Protein AF-A0A2D5E6E4-F1 (afdb_monomer)

Secondary structure (DSSP, 8-state):
-------------------------EEEEEETTTTEEEEES-EE-SSSEEEE-TTT--EEEETT-EEEEE-HHHHHHHHT-

Mean predicted aligned error: 12.07 Å

Structure (mmCIF, N/CA/C/O backbone):
data_AF-A0A2D5E6E4-F1
#
_entry.id   AF-A0A2D5E6E4-F1
#
loop_
_atom_site.group_PDB
_atom_site.id
_atom_site.type_symbol
_atom_site.label_atom_id
_atom_site.label_alt_id
_atom_site.label_comp_id
_atom_site.label_asym_id
_atom_site.label_entity_id
_atom_site.label_seq_id
_atom_site.pdbx_PDB_ins_code
_atom_site.Cartn_x
_atom_site.Cartn_y
_atom_site.Cartn_z
_atom_site.occupancy
_atom_site.B_iso_or_equiv
_atom_site.auth_seq_id
_atom_site.auth_comp_id
_atom_site.auth_asym_id
_atom_site.auth_atom_id
_atom_site.pdbx_PDB_model_num
ATOM 1 N N . MET A 1 1 ? 47.563 -15.778 -55.332 1.00 42.88 1 MET A N 1
ATOM 2 C CA . MET A 1 1 ? 47.469 -15.402 -53.907 1.00 42.88 1 MET A CA 1
ATOM 3 C C . MET A 1 1 ? 45.999 -15.140 -53.619 1.00 42.88 1 MET A C 1
ATOM 5 O O . MET A 1 1 ? 45.477 -14.121 -54.040 1.00 42.88 1 MET A O 1
ATOM 9 N N . SER A 1 2 ? 45.300 -16.134 -53.071 1.00 46.44 2 SER A N 1
ATOM 10 C CA . SER A 1 2 ? 43.885 -16.038 -52.696 1.00 46.44 2 SER A CA 1
ATOM 11 C C . SER A 1 2 ? 43.792 -16.226 -51.191 1.00 46.44 2 SER A C 1
ATOM 13 O O . SER A 1 2 ? 44.349 -17.197 -50.696 1.00 46.44 2 SER A O 1
ATOM 15 N N . LEU A 1 3 ? 43.131 -15.290 -50.514 1.00 46.47 3 LEU A N 1
ATOM 16 C CA . LEU A 1 3 ? 42.369 -15.417 -49.264 1.00 46.47 3 LEU A CA 1
ATOM 17 C C . LEU A 1 3 ? 41.629 -14.060 -49.151 1.00 46.47 3 LEU A C 1
ATOM 19 O O . LEU A 1 3 ? 42.271 -13.028 -49.005 1.00 46.47 3 LEU A O 1
ATOM 23 N N . ASN A 1 4 ? 40.360 -13.937 -49.560 1.00 51.78 4 ASN A N 1
ATOM 24 C CA . ASN A 1 4 ? 39.145 -14.166 -48.759 1.00 51.78 4 ASN A CA 1
ATOM 25 C C . ASN A 1 4 ? 39.219 -13.536 -47.351 1.00 51.78 4 ASN A C 1
ATOM 27 O O . ASN A 1 4 ? 40.183 -13.777 -46.645 1.00 51.78 4 ASN A O 1
ATOM 31 N N . ARG A 1 5 ? 38.231 -12.831 -46.791 1.00 54.81 5 ARG A N 1
ATOM 32 C CA . ARG A 1 5 ? 36.839 -12.478 -47.122 1.00 54.81 5 ARG A CA 1
ATOM 33 C C . ARG A 1 5 ? 36.367 -11.556 -45.973 1.00 54.81 5 ARG A C 1
ATOM 35 O O . ARG A 1 5 ? 36.964 -11.556 -44.901 1.00 54.81 5 ARG A O 1
ATOM 42 N N . THR A 1 6 ? 35.249 -10.862 -46.189 1.00 45.66 6 THR A N 1
ATOM 43 C CA . THR A 1 6 ? 34.373 -10.248 -45.165 1.00 45.66 6 THR A CA 1
ATOM 44 C C . THR A 1 6 ? 34.915 -9.045 -44.386 1.00 45.66 6 THR A C 1
ATOM 46 O O . THR A 1 6 ? 35.406 -9.153 -43.267 1.00 45.66 6 THR A O 1
ATOM 49 N N . GLY A 1 7 ? 34.704 -7.861 -44.973 1.00 44.66 7 GLY A N 1
ATOM 50 C CA . GLY A 1 7 ? 34.706 -6.586 -44.265 1.00 44.66 7 GLY A CA 1
ATOM 51 C C . GLY A 1 7 ? 33.614 -6.548 -43.194 1.00 44.66 7 GLY A C 1
ATOM 52 O O . GLY A 1 7 ? 32.426 -6.570 -43.503 1.00 44.66 7 GLY A O 1
ATOM 53 N N . LEU A 1 8 ? 34.084 -6.563 -41.949 1.00 55.06 8 LEU A N 1
ATOM 54 C CA . LEU A 1 8 ? 33.557 -5.920 -40.748 1.00 55.06 8 LEU A CA 1
ATOM 55 C C . LEU A 1 8 ? 32.033 -5.687 -40.709 1.00 55.06 8 LEU A C 1
ATOM 57 O O . LEU A 1 8 ? 31.488 -4.719 -41.235 1.00 55.06 8 LEU A O 1
ATOM 61 N N . LEU A 1 9 ? 31.372 -6.622 -40.031 1.00 45.94 9 LEU A N 1
ATOM 62 C CA . LEU A 1 9 ? 29.957 -6.645 -39.695 1.00 45.94 9 LEU A CA 1
ATOM 63 C C . LEU A 1 9 ? 29.471 -5.317 -39.089 1.00 45.94 9 LEU A C 1
ATOM 65 O O . LEU A 1 9 ? 30.057 -4.774 -38.159 1.00 45.94 9 LEU A O 1
ATOM 69 N N . ARG A 1 10 ? 28.346 -4.858 -39.642 1.00 50.84 10 ARG A N 1
ATOM 70 C CA . ARG A 1 10 ? 27.459 -3.769 -39.213 1.00 50.84 10 ARG A CA 1
ATOM 71 C C . ARG A 1 10 ? 27.359 -3.641 -37.686 1.00 50.84 10 ARG A C 1
ATOM 73 O O . ARG A 1 10 ? 26.661 -4.421 -37.042 1.00 50.84 10 ARG A O 1
ATOM 80 N N . THR A 1 11 ? 27.982 -2.611 -37.124 1.00 51.09 11 THR A N 1
ATOM 81 C CA . THR A 1 11 ? 27.823 -2.230 -35.717 1.00 51.09 11 THR A CA 1
ATOM 82 C C . THR A 1 11 ? 26.456 -1.568 -35.519 1.00 51.09 11 THR A C 1
ATOM 84 O O . THR A 1 11 ? 26.321 -0.350 -35.606 1.00 51.09 11 THR A O 1
ATOM 87 N N . ILE A 1 12 ? 25.407 -2.361 -35.289 1.00 60.47 12 ILE A N 1
ATOM 88 C CA . ILE A 1 12 ? 24.141 -1.848 -34.751 1.00 60.47 12 ILE A CA 1
ATOM 89 C C . ILE A 1 12 ? 24.370 -1.649 -33.251 1.00 60.47 12 ILE A C 1
ATOM 91 O O . ILE A 1 12 ? 24.230 -2.577 -32.459 1.00 60.47 12 ILE A O 1
ATOM 95 N N . ALA A 1 13 ? 24.794 -0.445 -32.868 1.00 56.06 13 ALA A N 1
ATOM 9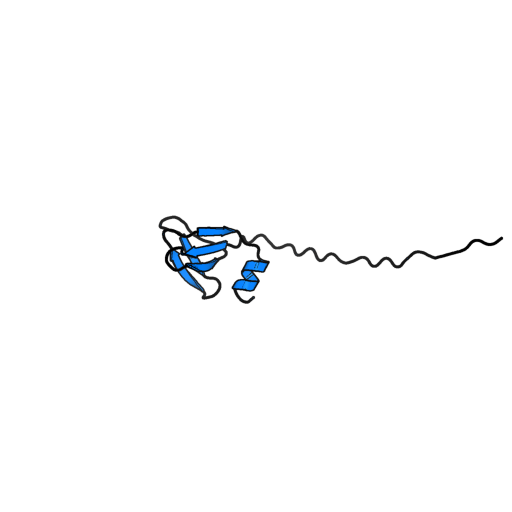6 C CA . ALA A 1 13 ? 24.812 -0.033 -31.473 1.00 56.06 13 ALA A CA 1
ATOM 97 C C . ALA A 1 13 ? 23.356 0.153 -31.021 1.00 56.06 13 ALA A C 1
ATOM 99 O O . ALA A 1 13 ? 22.709 1.150 -31.338 1.00 56.06 13 ALA A O 1
ATOM 100 N N . ILE A 1 14 ? 22.821 -0.862 -30.343 1.00 61.47 14 ILE A N 1
ATOM 101 C CA . ILE A 1 14 ? 21.516 -0.823 -29.687 1.00 61.47 14 ILE A CA 1
ATOM 102 C C . ILE A 1 14 ? 21.593 0.266 -28.615 1.00 61.47 14 ILE A C 1
ATOM 104 O O . ILE A 1 14 ? 22.310 0.125 -27.626 1.00 61.47 14 ILE A O 1
ATOM 108 N N . ALA A 1 15 ? 20.878 1.369 -28.837 1.00 54.75 15 ALA A N 1
ATOM 109 C CA . ALA A 1 15 ? 20.673 2.409 -27.844 1.00 54.75 15 ALA A CA 1
ATOM 110 C C . ALA A 1 15 ? 19.856 1.817 -26.689 1.00 54.75 15 ALA A C 1
ATOM 112 O O . ALA A 1 15 ? 18.630 1.739 -26.743 1.00 54.75 15 ALA A O 1
ATOM 113 N N . SER A 1 16 ? 20.547 1.351 -25.652 1.00 56.59 16 SER A N 1
ATOM 114 C CA . SER A 1 16 ? 19.947 0.988 -24.376 1.00 56.59 16 SER A CA 1
ATOM 115 C C . SER A 1 16 ? 19.416 2.261 -23.725 1.00 56.59 16 SER A C 1
ATOM 117 O O . SER A 1 16 ? 20.154 3.003 -23.075 1.00 56.59 16 SER A O 1
ATOM 119 N N . LEU A 1 17 ? 18.134 2.533 -23.964 1.00 57.34 17 LEU A N 1
ATOM 120 C CA . LEU A 1 17 ? 17.358 3.568 -23.299 1.00 57.34 17 LEU A CA 1
ATOM 121 C C . LEU A 1 17 ? 17.259 3.195 -21.814 1.00 57.34 17 LEU A C 1
ATOM 123 O O . LEU A 1 17 ? 16.355 2.478 -21.392 1.00 57.34 17 LEU A O 1
ATOM 127 N N . ALA A 1 18 ? 18.246 3.626 -21.031 1.00 54.12 18 ALA A N 1
ATOM 128 C CA . ALA A 1 18 ? 18.223 3.519 -19.584 1.00 54.12 18 ALA A CA 1
ATOM 129 C C . ALA A 1 18 ? 17.120 4.448 -19.063 1.00 54.12 18 ALA A C 1
ATOM 131 O O . ALA A 1 18 ? 17.318 5.651 -18.897 1.00 54.12 18 ALA A O 1
ATOM 132 N N . PHE A 1 19 ? 15.928 3.887 -18.865 1.00 58.69 19 PHE A N 1
ATOM 133 C CA . PHE A 1 19 ? 14.834 4.550 -18.174 1.00 58.69 19 PHE A CA 1
ATOM 134 C C . PHE A 1 19 ? 15.247 4.665 -16.704 1.00 58.69 19 PHE A C 1
ATOM 136 O O . PHE A 1 19 ? 15.115 3.721 -15.928 1.00 58.69 19 PHE A O 1
ATOM 143 N N . VAL A 1 20 ? 15.829 5.804 -16.331 1.00 50.78 20 VAL A N 1
ATOM 144 C CA . VAL A 1 20 ? 16.067 6.145 -14.929 1.00 50.78 20 VAL A CA 1
ATOM 145 C C . VAL A 1 20 ? 14.696 6.408 -14.317 1.00 50.78 20 VAL A C 1
ATOM 147 O O . VAL A 1 20 ? 14.186 7.525 -14.357 1.00 50.78 20 VAL A O 1
ATOM 150 N N . ALA A 1 21 ? 14.060 5.354 -13.808 1.00 56.88 21 ALA A N 1
ATOM 151 C CA . ALA A 1 21 ? 12.925 5.493 -12.916 1.00 56.88 21 ALA A CA 1
ATOM 152 C C . ALA A 1 21 ? 13.456 6.152 -11.638 1.00 56.88 21 ALA A C 1
ATOM 154 O O . ALA A 1 21 ? 14.099 5.513 -10.807 1.00 56.88 21 ALA A O 1
ATOM 155 N N . THR A 1 22 ? 13.259 7.462 -11.519 1.00 53.16 22 THR A N 1
ATOM 156 C CA . THR A 1 22 ? 13.410 8.182 -10.256 1.00 53.16 22 THR A CA 1
ATOM 157 C C . THR A 1 22 ? 12.530 7.474 -9.231 1.00 53.16 22 THR A C 1
ATOM 159 O O . THR A 1 22 ? 11.315 7.434 -9.410 1.00 53.16 22 THR A O 1
ATOM 162 N N . GLY A 1 23 ? 13.161 6.843 -8.238 1.00 57.31 23 GLY A N 1
ATOM 163 C CA . GLY A 1 23 ? 12.543 5.873 -7.337 1.00 57.31 23 GLY A CA 1
ATOM 164 C C . GLY A 1 23 ? 11.294 6.404 -6.643 1.00 57.31 23 GLY A C 1
ATOM 165 O O . GLY A 1 23 ? 11.383 7.087 -5.628 1.00 57.31 23 GLY A O 1
ATOM 166 N N . CYS A 1 24 ? 10.136 6.067 -7.196 1.00 70.50 24 CYS A N 1
ATOM 167 C CA . CYS A 1 24 ? 8.900 5.981 -6.441 1.00 70.50 24 CYS A CA 1
ATOM 168 C C . CYS A 1 24 ? 8.747 4.506 -6.084 1.00 70.50 24 CYS A C 1
ATOM 170 O O . CYS A 1 24 ? 8.758 3.651 -6.970 1.00 70.50 24 CYS A O 1
ATOM 172 N N . SER A 1 25 ? 8.705 4.209 -4.788 1.00 85.50 25 SER A N 1
ATOM 173 C CA . SER A 1 25 ? 8.294 2.889 -4.328 1.00 85.50 25 SER A CA 1
ATOM 174 C C . SER A 1 25 ? 6.795 2.756 -4.562 1.00 85.50 25 SER A C 1
ATOM 176 O O . SER A 1 25 ? 6.040 3.697 -4.312 1.00 85.50 25 SER A O 1
ATOM 178 N N . TYR A 1 26 ? 6.381 1.604 -5.070 1.00 92.00 26 TYR A N 1
ATOM 179 C CA . TYR A 1 26 ? 4.984 1.292 -5.318 1.00 92.00 26 TYR A CA 1
ATOM 180 C C . TYR A 1 26 ? 4.571 0.169 -4.385 1.00 92.00 26 TYR A C 1
ATOM 182 O O . TYR A 1 26 ? 5.309 -0.797 -4.199 1.00 92.00 26 TYR A O 1
ATOM 190 N N . TYR A 1 27 ? 3.379 0.291 -3.824 1.00 93.94 27 TYR A N 1
ATOM 191 C CA . TYR A 1 27 ? 2.861 -0.619 -2.822 1.00 93.94 27 TYR A CA 1
ATOM 192 C C . TYR A 1 27 ? 1.515 -1.157 -3.267 1.00 93.94 27 TYR A C 1
ATOM 194 O O . TYR A 1 27 ? 0.637 -0.407 -3.708 1.00 93.94 27 TYR A O 1
ATOM 202 N N . LYS A 1 28 ? 1.345 -2.460 -3.102 1.00 95.12 28 LYS A N 1
ATOM 203 C CA . LYS A 1 28 ? 0.055 -3.126 -3.117 1.00 95.12 28 LYS A CA 1
ATOM 204 C C . LYS A 1 28 ? -0.372 -3.349 -1.674 1.00 95.12 28 LYS A C 1
ATOM 206 O O . LYS A 1 28 ? 0.367 -3.930 -0.886 1.00 95.12 28 LYS A O 1
ATOM 211 N N . ILE A 1 29 ? -1.564 -2.885 -1.336 1.00 95.19 29 ILE A N 1
ATOM 212 C CA . ILE A 1 29 ? -2.153 -3.038 -0.010 1.00 95.19 29 ILE A CA 1
ATOM 213 C C . ILE A 1 29 ? -3.376 -3.930 -0.149 1.00 95.19 29 ILE A C 1
ATOM 215 O O . ILE A 1 29 ? -4.301 -3.595 -0.883 1.00 95.19 29 ILE A O 1
ATOM 219 N N . THR A 1 30 ? -3.383 -5.063 0.538 1.00 96.31 30 THR A N 1
ATOM 220 C CA . THR A 1 30 ? -4.492 -6.020 0.513 1.00 96.31 30 THR A CA 1
ATOM 221 C C . THR A 1 30 ? -5.256 -5.944 1.827 1.00 96.31 30 THR A C 1
ATOM 223 O O . THR A 1 30 ? -4.658 -5.995 2.901 1.00 96.31 30 THR A O 1
ATOM 226 N N . ASP A 1 31 ? -6.578 -5.796 1.751 1.00 94.94 31 ASP A N 1
ATOM 227 C CA . ASP A 1 31 ? -7.470 -5.957 2.898 1.00 94.94 31 ASP A CA 1
ATOM 228 C C . ASP A 1 31 ? -7.846 -7.439 3.043 1.00 94.94 31 ASP A C 1
ATOM 230 O O . ASP A 1 31 ? -8.687 -7.913 2.274 1.00 94.94 31 ASP A O 1
ATOM 234 N N . PRO A 1 32 ? -7.304 -8.177 4.027 1.00 93.81 32 PRO A N 1
ATOM 235 C CA . PRO A 1 32 ? -7.633 -9.591 4.219 1.00 93.81 32 PRO A CA 1
ATOM 236 C C . PRO A 1 32 ? -9.089 -9.810 4.658 1.00 93.81 32 PRO A C 1
ATOM 238 O O . PRO A 1 32 ? -9.579 -10.934 4.643 1.00 93.81 32 PRO A O 1
ATOM 241 N N . THR A 1 33 ? -9.804 -8.754 5.060 1.00 92.81 33 THR A N 1
ATOM 242 C CA . THR A 1 33 ? -11.226 -8.833 5.430 1.00 92.81 33 THR A CA 1
ATOM 243 C C . THR A 1 33 ? -12.129 -8.899 4.202 1.00 92.81 33 THR A C 1
ATOM 245 O O . THR A 1 33 ? -13.223 -9.459 4.266 1.00 92.81 33 THR A O 1
ATOM 248 N N . THR A 1 34 ? -11.709 -8.278 3.096 1.00 92.50 34 THR A N 1
ATOM 249 C CA . THR A 1 34 ? -12.516 -8.154 1.873 1.00 92.50 34 THR A CA 1
ATOM 250 C C . THR A 1 34 ? -11.854 -8.749 0.632 1.00 92.50 34 THR A C 1
ATOM 252 O O . THR A 1 34 ? -12.460 -8.701 -0.440 1.00 92.50 34 THR A O 1
ATOM 255 N N . ASP A 1 35 ? -10.633 -9.277 0.762 1.00 92.06 35 ASP A N 1
ATOM 256 C CA . ASP A 1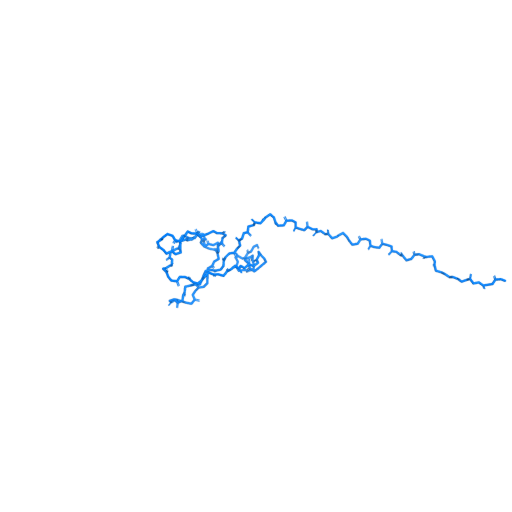 35 ? -9.763 -9.751 -0.325 1.00 92.06 35 ASP A CA 1
ATOM 257 C C . ASP A 1 35 ? -9.516 -8.691 -1.418 1.00 92.06 35 ASP A C 1
ATOM 259 O O . ASP A 1 35 ? -9.180 -8.999 -2.566 1.00 92.06 35 ASP A O 1
ATOM 263 N N . LYS A 1 36 ? -9.689 -7.405 -1.086 1.00 93.75 36 LYS A N 1
ATOM 264 C CA . LYS A 1 36 ? -9.488 -6.301 -2.030 1.00 93.75 36 LYS A CA 1
ATOM 265 C C . LYS A 1 36 ? -8.042 -5.843 -2.021 1.00 93.75 36 LYS A C 1
ATOM 267 O O . LYS A 1 36 ? -7.498 -5.511 -0.971 1.00 93.75 36 LYS A O 1
ATOM 272 N N . ALA A 1 37 ? -7.463 -5.756 -3.214 1.00 94.50 37 ALA A N 1
ATOM 273 C CA . ALA A 1 37 ? -6.164 -5.144 -3.434 1.00 94.50 37 ALA A CA 1
ATOM 274 C C . ALA A 1 37 ? -6.316 -3.671 -3.832 1.00 94.50 37 ALA A C 1
ATOM 276 O O . ALA A 1 37 ? -7.158 -3.313 -4.658 1.00 94.50 37 ALA A O 1
ATOM 277 N N . TYR A 1 38 ? -5.450 -2.847 -3.267 1.00 95.00 38 TYR A N 1
ATOM 278 C CA . TYR A 1 38 ? -5.322 -1.423 -3.512 1.00 95.00 38 TYR A CA 1
ATOM 279 C C . TYR A 1 38 ? -3.884 -1.096 -3.877 1.00 95.00 38 TYR A C 1
ATOM 281 O O . TYR A 1 38 ? -2.9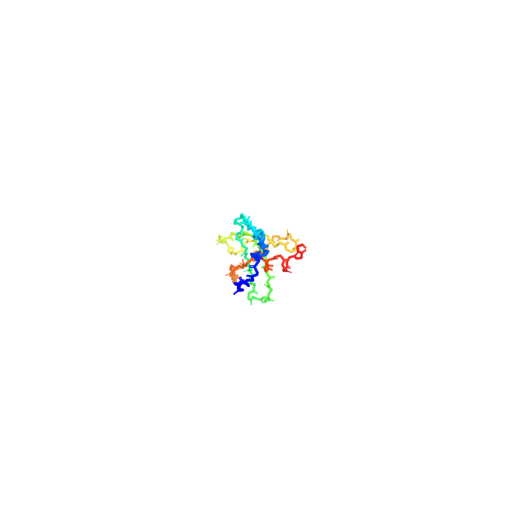64 -1.845 -3.544 1.00 95.00 38 TYR A O 1
ATOM 289 N N . TYR A 1 39 ? -3.683 0.038 -4.535 1.00 94.69 39 TYR A N 1
ATOM 290 C CA . TYR A 1 39 ? -2.372 0.423 -5.041 1.00 94.69 39 TYR A CA 1
ATOM 291 C C . TYR A 1 39 ? -2.051 1.838 -4.605 1.00 94.69 39 TYR A C 1
ATOM 293 O O . TYR A 1 39 ? -2.871 2.741 -4.760 1.00 94.69 39 TYR A O 1
ATOM 301 N N . THR A 1 40 ? -0.862 2.054 -4.058 1.00 94.31 40 THR A N 1
ATOM 302 C CA . THR A 1 40 ? -0.433 3.384 -3.633 1.00 94.31 40 THR A CA 1
ATOM 303 C C . THR A 1 40 ? 1.071 3.565 -3.773 1.00 94.31 40 THR A C 1
ATOM 305 O O . THR A 1 40 ? 1.826 2.603 -3.831 1.00 94.31 40 THR A O 1
ATOM 308 N N . GLU A 1 41 ? 1.520 4.813 -3.818 1.00 92.50 41 GLU A N 1
ATOM 309 C CA . GLU A 1 41 ? 2.946 5.161 -3.772 1.00 92.50 41 GLU A CA 1
ATOM 310 C C . GLU A 1 41 ? 3.401 5.475 -2.342 1.00 92.50 41 GLU A C 1
ATOM 312 O O . GLU A 1 41 ? 4.597 5.564 -2.072 1.00 92.50 41 GLU A O 1
ATOM 317 N N . LYS A 1 42 ? 2.454 5.704 -1.418 1.00 91.75 42 LYS A N 1
ATOM 318 C CA . LYS A 1 42 ? 2.721 6.081 -0.024 1.00 91.75 42 LYS A CA 1
ATOM 319 C C . LYS A 1 42 ? 1.591 5.639 0.895 1.00 91.75 42 LYS A C 1
ATOM 321 O O . LYS A 1 42 ? 0.419 5.786 0.561 1.00 91.75 42 LYS A O 1
ATOM 326 N N . TYR A 1 43 ? 1.956 5.215 2.095 1.00 93.94 43 TYR A N 1
ATOM 327 C CA . TYR A 1 43 ? 1.024 4.921 3.176 1.00 93.94 43 TYR A CA 1
ATOM 328 C C . TYR A 1 43 ? 1.551 5.480 4.506 1.00 93.94 43 TYR A C 1
ATOM 330 O O . TYR A 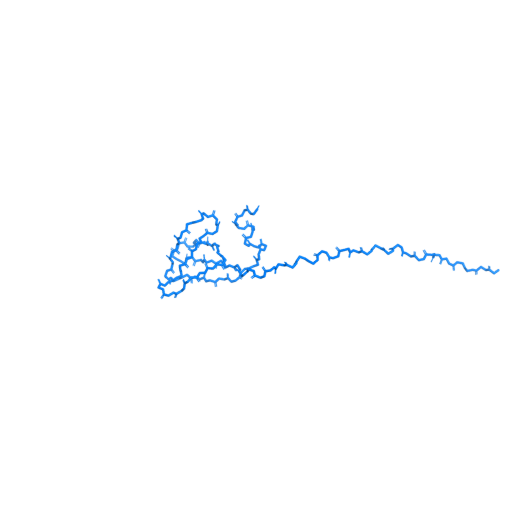1 43 ? 2.752 5.699 4.668 1.00 93.94 43 TYR A O 1
ATOM 338 N N . ASP A 1 44 ? 0.650 5.723 5.452 1.00 94.25 44 ASP A N 1
ATOM 339 C CA . ASP A 1 44 ? 0.946 6.016 6.856 1.00 94.25 44 ASP A CA 1
ATOM 340 C C . ASP A 1 44 ? 0.427 4.856 7.709 1.00 94.25 44 ASP A C 1
ATOM 342 O O . ASP A 1 44 ? -0.645 4.323 7.435 1.00 94.25 44 ASP A O 1
ATOM 346 N N . SER A 1 45 ? 1.203 4.434 8.706 1.00 92.81 45 SER A N 1
ATOM 347 C CA . SER A 1 45 ? 0.904 3.256 9.526 1.00 92.81 45 SER A CA 1
ATOM 348 C C . SER A 1 45 ? 0.690 3.583 11.009 1.00 92.81 45 SER A C 1
ATOM 350 O O . SER A 1 45 ? 0.952 2.725 11.853 1.00 92.81 45 SER A O 1
ATOM 352 N N . LYS A 1 46 ? 0.301 4.817 11.366 1.00 88.38 46 LYS A N 1
ATOM 353 C CA . LYS A 1 46 ? 0.138 5.214 12.779 1.00 88.38 46 LYS A CA 1
ATOM 354 C C . LYS A 1 46 ? -1.072 4.570 13.459 1.00 88.38 46 LYS A C 1
ATOM 356 O O . LYS A 1 46 ? -0.926 4.066 14.566 1.00 88.38 46 LYS A O 1
ATOM 361 N N . ASP A 1 47 ? -2.224 4.555 12.792 1.00 86.31 47 ASP A N 1
ATOM 362 C CA . ASP A 1 47 ? -3.515 4.088 13.334 1.00 86.31 47 ASP A CA 1
ATOM 363 C C . ASP A 1 47 ? -4.186 3.086 12.373 1.00 86.31 47 ASP A C 1
ATOM 365 O O . ASP A 1 47 ? -5.371 3.184 12.039 1.00 86.31 47 ASP A O 1
ATOM 369 N N . GLY A 1 48 ? -3.377 2.152 11.869 1.00 90.31 48 GLY A N 1
ATOM 370 C CA . GLY A 1 48 ? -3.682 1.326 10.701 1.00 90.31 48 GLY A CA 1
ATOM 371 C C . GLY A 1 48 ? -3.023 1.882 9.439 1.00 90.31 48 GLY A C 1
ATOM 372 O O . GLY A 1 48 ? -2.386 2.934 9.463 1.00 90.31 48 GLY A O 1
ATOM 373 N N . VAL A 1 49 ? -3.152 1.164 8.329 1.00 94.94 49 VAL A N 1
ATOM 374 C CA . VAL A 1 49 ? -2.550 1.528 7.044 1.00 94.94 49 VAL A CA 1
ATOM 375 C C . VAL A 1 49 ? -3.488 2.484 6.316 1.00 94.94 49 VAL A C 1
ATOM 377 O O . VAL A 1 49 ? -4.488 2.062 5.736 1.00 94.94 49 VAL A O 1
ATOM 380 N N . SER A 1 50 ? -3.178 3.777 6.376 1.00 95.31 50 SER A N 1
ATOM 381 C CA . SER A 1 50 ? -3.891 4.848 5.679 1.00 95.31 50 SER A CA 1
ATOM 382 C C . SER A 1 50 ? -3.157 5.235 4.407 1.00 95.31 50 SER A C 1
ATOM 384 O O . SER A 1 50 ? -1.959 5.509 4.427 1.00 95.31 50 SER A O 1
ATOM 386 N N . PHE A 1 51 ? -3.863 5.266 3.288 1.00 94.81 51 PHE A N 1
ATOM 387 C CA . PHE A 1 51 ? -3.266 5.529 1.987 1.00 94.81 51 PHE A CA 1
ATOM 388 C C . PHE A 1 51 ? -4.288 6.106 1.018 1.00 94.81 51 PHE A C 1
ATOM 390 O O . PHE A 1 51 ? -5.500 5.949 1.170 1.00 94.81 51 PHE A O 1
ATOM 397 N N . LYS A 1 52 ? -3.775 6.752 -0.027 1.00 95.38 52 LYS A N 1
ATOM 398 C CA . LYS A 1 52 ? -4.583 7.152 -1.172 1.00 95.38 52 LYS A CA 1
ATOM 399 C C . LYS A 1 52 ? -4.505 6.064 -2.228 1.00 95.38 52 LYS A C 1
ATOM 401 O O . LYS A 1 52 ? -3.417 5.780 -2.732 1.00 95.38 52 LYS A O 1
ATOM 406 N N . ASP A 1 53 ? -5.645 5.477 -2.560 1.00 94.00 53 ASP A N 1
ATOM 407 C CA . ASP A 1 53 ? -5.749 4.520 -3.652 1.00 94.00 53 ASP A CA 1
ATOM 408 C C . ASP A 1 53 ? -5.500 5.228 -4.988 1.00 94.00 53 ASP A C 1
ATOM 410 O O . ASP A 1 53 ? -6.141 6.230 -5.309 1.00 94.00 53 ASP A O 1
ATOM 414 N N . ALA A 1 54 ? -4.554 4.722 -5.767 1.00 91.00 54 ALA A N 1
ATOM 415 C CA . ALA A 1 54 ? -4.134 5.324 -7.024 1.00 91.00 54 ALA A CA 1
ATOM 416 C C . ALA A 1 54 ? -5.153 5.113 -8.152 1.00 91.00 54 ALA A C 1
ATOM 418 O O . ALA A 1 54 ? -5.242 5.954 -9.042 1.00 91.00 54 ALA A O 1
ATOM 419 N N . ALA A 1 55 ? -5.949 4.039 -8.099 1.00 89.44 55 ALA A N 1
ATOM 420 C CA . ALA A 1 55 ? -6.956 3.748 -9.119 1.00 89.44 55 ALA A CA 1
ATOM 421 C C . ALA A 1 55 ? -8.176 4.679 -9.014 1.00 89.44 55 ALA A C 1
ATOM 423 O O . ALA A 1 55 ? -8.700 5.156 -10.019 1.00 89.44 55 ALA A O 1
ATOM 424 N N . THR A 1 56 ? -8.641 4.953 -7.794 1.00 91.12 56 THR A N 1
ATOM 425 C CA . THR A 1 56 ? -9.859 5.742 -7.541 1.00 91.12 56 THR A CA 1
ATOM 426 C C . THR A 1 56 ? -9.592 7.132 -6.971 1.00 91.12 56 THR A C 1
ATOM 428 O O . THR A 1 56 ? -10.490 7.975 -6.953 1.00 91.12 56 THR A O 1
ATOM 431 N N . GLY A 1 57 ? -8.384 7.387 -6.469 1.00 91.56 57 GLY A N 1
ATOM 432 C CA . GLY A 1 57 ? -8.011 8.628 -5.792 1.00 91.56 57 GLY A CA 1
ATOM 433 C C . GLY A 1 57 ? -8.615 8.800 -4.395 1.00 91.56 57 GLY A C 1
ATOM 434 O O . GLY A 1 57 ? -8.493 9.888 -3.829 1.00 91.56 57 GLY A O 1
ATOM 435 N N . LYS A 1 58 ? -9.281 7.779 -3.843 1.00 93.69 58 LYS A N 1
ATOM 436 C CA . LYS A 1 58 ? -9.918 7.828 -2.518 1.00 93.69 58 LYS A CA 1
ATOM 437 C C . LYS A 1 58 ? -8.913 7.538 -1.409 1.00 93.69 58 LYS A C 1
ATOM 439 O O . LYS A 1 58 ? -8.010 6.727 -1.579 1.00 93.69 58 LYS A O 1
ATOM 444 N N . GLU A 1 59 ? -9.104 8.184 -0.265 1.00 94.62 59 GLU A N 1
ATOM 445 C CA . GLU A 1 59 ? -8.376 7.854 0.958 1.00 94.62 59 GLU A CA 1
ATOM 446 C C . GLU A 1 59 ? -9.042 6.656 1.640 1.00 94.62 59 GLU A C 1
ATOM 448 O O . GLU A 1 59 ? -10.270 6.606 1.768 1.00 94.62 59 GLU A O 1
ATOM 453 N N . VAL A 1 60 ? -8.235 5.667 2.009 1.00 94.44 60 VAL A N 1
ATOM 454 C CA . VAL A 1 60 ? -8.670 4.401 2.598 1.00 94.44 60 VAL A CA 1
ATOM 455 C C . VAL A 1 60 ? -7.775 4.100 3.793 1.00 94.44 60 VAL A C 1
ATOM 457 O O . VAL A 1 60 ? -6.563 4.292 3.725 1.00 94.44 60 VAL A O 1
ATOM 460 N N . THR A 1 61 ? -8.375 3.600 4.872 1.00 95.38 61 THR A N 1
ATOM 461 C CA . THR A 1 61 ? -7.658 3.144 6.066 1.00 95.38 61 THR A CA 1
ATOM 462 C C . THR A 1 61 ? -8.026 1.696 6.350 1.00 95.38 61 THR A C 1
ATOM 464 O O . THR A 1 61 ? -9.204 1.378 6.517 1.00 95.38 61 THR A O 1
ATOM 467 N N . ILE A 1 62 ? -7.023 0.820 6.415 1.00 95.31 62 ILE A N 1
ATOM 468 C CA . ILE A 1 62 ? -7.183 -0.612 6.693 1.00 95.31 62 ILE A CA 1
ATOM 469 C C . ILE A 1 62 ? -6.367 -0.962 7.936 1.00 95.31 62 ILE A C 1
ATOM 471 O O . ILE A 1 62 ? -5.164 -0.724 7.980 1.00 95.31 62 ILE A O 1
ATOM 475 N N . GLN A 1 63 ? -7.010 -1.551 8.944 1.00 93.12 63 GLN A N 1
ATOM 476 C CA . GLN A 1 63 ? -6.350 -1.848 10.221 1.00 93.12 63 GLN A CA 1
ATOM 477 C C . GLN A 1 63 ? -5.334 -2.996 10.124 1.00 93.12 63 GLN A C 1
ATOM 479 O O . GLN A 1 63 ? -4.214 -2.861 10.602 1.00 93.12 63 GLN A O 1
ATOM 484 N N . ASN A 1 64 ? -5.690 -4.089 9.446 1.00 91.12 64 ASN A N 1
ATOM 485 C CA . ASN A 1 64 ? -4.836 -5.274 9.305 1.00 91.12 64 ASN A CA 1
ATOM 486 C C . ASN A 1 64 ? -4.427 -5.489 7.845 1.00 91.12 64 ASN A C 1
ATOM 488 O O . ASN A 1 64 ? -4.654 -6.557 7.291 1.00 91.12 64 ASN A O 1
ATOM 492 N N . ALA A 1 65 ? -3.894 -4.457 7.197 1.00 93.50 65 ALA A N 1
ATOM 493 C CA . ALA A 1 65 ? -3.547 -4.549 5.785 1.00 93.50 65 ALA A CA 1
ATOM 494 C C . ALA A 1 65 ? -2.253 -5.345 5.567 1.00 93.50 65 ALA A C 1
ATOM 496 O O . ALA A 1 65 ? -1.270 -5.162 6.288 1.00 93.50 65 ALA A O 1
ATOM 497 N N . GLU A 1 66 ? -2.231 -6.171 4.526 1.00 94.62 66 GLU A N 1
ATOM 498 C CA . GLU A 1 66 ? -1.008 -6.792 4.023 1.00 94.62 66 GLU A CA 1
ATOM 499 C C . GLU A 1 66 ? -0.379 -5.869 2.980 1.00 94.62 66 GLU A C 1
ATOM 501 O O . GLU A 1 66 ? -1.028 -5.500 2.000 1.00 94.62 66 GLU A O 1
ATOM 506 N N . ILE A 1 67 ? 0.874 -5.474 3.201 1.00 94.50 67 ILE A N 1
ATOM 507 C CA . ILE A 1 67 ? 1.596 -4.540 2.333 1.00 94.50 67 ILE A CA 1
ATOM 508 C C . ILE A 1 67 ? 2.676 -5.306 1.575 1.00 94.50 67 ILE A C 1
ATOM 510 O O . ILE A 1 67 ? 3.496 -5.995 2.181 1.00 94.50 67 ILE A O 1
ATOM 514 N N . GLU A 1 68 ? 2.689 -5.151 0.258 1.00 94.75 68 GLU A N 1
ATOM 515 C CA . GLU A 1 68 ? 3.650 -5.763 -0.654 1.00 94.75 68 GLU A CA 1
ATOM 516 C C . GLU A 1 68 ? 4.283 -4.6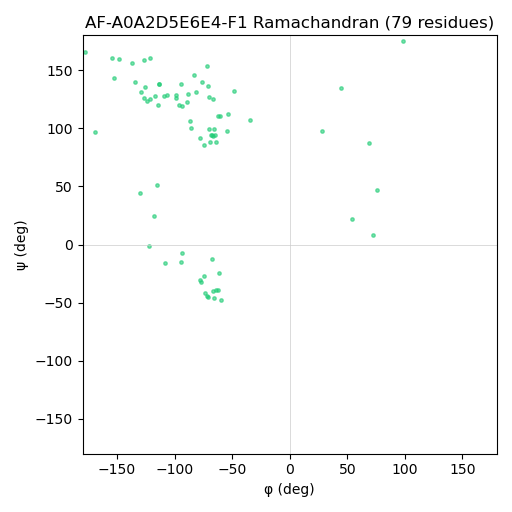75 -1.531 1.00 94.75 68 GLU A C 1
ATOM 518 O O . GLU A 1 68 ? 3.575 -3.904 -2.184 1.00 94.75 68 GLU A O 1
ATOM 523 N N . ASP A 1 69 ? 5.614 -4.600 -1.554 1.00 92.75 69 ASP A N 1
ATOM 524 C CA . ASP A 1 69 ? 6.345 -3.772 -2.515 1.00 92.75 69 ASP A CA 1
ATOM 525 C C . ASP A 1 69 ? 6.220 -4.376 -3.916 1.00 92.75 69 ASP A C 1
ATOM 527 O O . ASP A 1 69 ? 6.547 -5.543 -4.141 1.00 92.75 69 ASP A O 1
ATOM 531 N N . ILE A 1 70 ? 5.787 -3.565 -4.875 1.00 91.69 70 ILE A N 1
ATOM 532 C CA . ILE A 1 70 ? 5.598 -3.983 -6.263 1.00 91.69 70 ILE A CA 1
ATOM 533 C C . ILE A 1 70 ? 6.449 -3.147 -7.214 1.00 91.69 70 ILE A C 1
ATOM 535 O O . ILE A 1 70 ? 6.893 -2.038 -6.906 1.00 91.69 70 ILE A O 1
ATOM 539 N N . SER A 1 71 ? 6.671 -3.674 -8.417 1.00 90.19 71 SER A N 1
ATOM 540 C CA . SER A 1 71 ? 7.347 -2.912 -9.459 1.00 90.19 71 SER A CA 1
ATOM 541 C C . SER A 1 71 ? 6.437 -1.807 -10.008 1.00 90.19 71 SER A C 1
ATOM 543 O O . SER A 1 71 ? 5.210 -1.931 -10.040 1.00 90.19 71 SER A O 1
ATOM 545 N N . GLY A 1 72 ? 7.031 -0.728 -10.526 1.00 87.44 72 GLY A N 1
ATOM 546 C CA . GLY A 1 72 ? 6.258 0.326 -11.195 1.00 87.44 72 GLY A CA 1
ATOM 547 C C . GLY A 1 72 ? 5.502 -0.161 -12.432 1.00 87.44 72 GLY A C 1
ATOM 548 O O . GLY A 1 72 ? 4.480 0.416 -12.797 1.00 87.44 72 GLY A O 1
ATOM 549 N N . SER A 1 73 ? 5.971 -1.239 -13.063 1.00 86.94 73 SER A N 1
ATOM 550 C CA . SER A 1 73 ? 5.271 -1.894 -14.169 1.00 86.94 73 SER A CA 1
ATOM 551 C C . SER A 1 73 ? 3.959 -2.526 -13.705 1.00 86.94 73 SER A C 1
ATOM 553 O O . SER A 1 73 ? 2.929 -2.296 -14.338 1.00 86.94 73 SER A O 1
ATOM 555 N N . ASP A 1 74 ? 3.977 -3.248 -12.583 1.00 88.25 74 ASP A N 1
ATOM 556 C CA . ASP A 1 74 ? 2.778 -3.870 -12.005 1.00 88.25 74 ASP A CA 1
ATOM 557 C C . ASP A 1 74 ? 1.790 -2.811 -11.513 1.00 88.25 74 ASP A C 1
ATOM 559 O O . ASP A 1 74 ? 0.587 -2.908 -11.753 1.00 88.25 74 ASP A O 1
ATOM 563 N N . PHE A 1 75 ? 2.304 -1.742 -10.900 1.00 89.94 75 PHE A N 1
ATOM 564 C CA . PHE A 1 75 ? 1.493 -0.609 -10.465 1.00 89.94 75 PHE A CA 1
ATOM 565 C C . PHE A 1 75 ? 0.764 0.059 -11.634 1.00 89.94 75 PHE A C 1
ATOM 567 O O . PHE A 1 75 ? -0.442 0.295 -11.562 1.00 89.94 75 PHE A O 1
ATOM 574 N N . LYS A 1 76 ? 1.467 0.341 -12.738 1.00 88.12 76 LYS A N 1
ATOM 575 C CA . LYS A 1 76 ? 0.860 0.922 -13.947 1.00 88.12 76 LYS A CA 1
ATOM 576 C C . LYS A 1 76 ? -0.164 -0.007 -14.589 1.00 88.12 76 LYS A C 1
ATOM 578 O O . LYS A 1 76 ? -1.203 0.467 -15.042 1.00 88.12 76 LYS A O 1
ATOM 583 N N . ALA A 1 77 ? 0.113 -1.310 -14.614 1.00 88.62 77 ALA A N 1
ATOM 584 C CA . ALA A 1 77 ? -0.823 -2.301 -15.134 1.00 88.62 77 ALA A CA 1
ATOM 585 C C . ALA A 1 77 ? -2.123 -2.334 -14.315 1.00 88.62 77 ALA A C 1
ATOM 587 O O . ALA A 1 77 ? -3.205 -2.432 -14.889 1.00 88.62 77 ALA A O 1
ATOM 588 N N . ALA A 1 78 ? -2.025 -2.201 -12.991 1.00 85.06 78 ALA A N 1
ATOM 589 C CA . ALA A 1 78 ? -3.176 -2.197 -12.096 1.00 85.06 78 ALA A CA 1
ATOM 590 C C . ALA A 1 78 ? -3.958 -0.871 -12.082 1.00 85.06 78 ALA A C 1
ATOM 592 O O . ALA A 1 78 ? -5.173 -0.877 -11.902 1.00 85.06 78 ALA A O 1
ATOM 593 N N . THR A 1 79 ? -3.277 0.263 -12.268 1.00 85.12 79 THR A N 1
ATOM 594 C CA . THR A 1 79 ? -3.883 1.608 -12.200 1.00 85.12 79 THR A CA 1
ATOM 595 C C . THR A 1 79 ? -4.338 2.156 -13.556 1.00 85.12 79 THR A C 1
ATOM 597 O O . THR A 1 79 ? -5.023 3.174 -13.592 1.00 85.12 79 THR A O 1
ATOM 600 N N . GLY A 1 80 ? -4.031 1.466 -14.662 1.00 73.25 80 GLY A N 1
ATOM 601 C CA . GLY A 1 80 ? -4.488 1.830 -16.008 1.00 73.25 80 GLY A CA 1
ATOM 602 C C . GLY A 1 80 ? -3.736 3.017 -16.610 1.00 73.25 80 GLY A C 1
ATOM 603 O O . GLY A 1 80 ? -4.381 3.938 -17.104 1.00 73.25 80 GLY A O 1
ATOM 604 N N . GLY A 1 81 ? -2.399 2.994 -16.511 1.00 55.72 81 GLY A N 1
ATOM 605 C CA . GLY A 1 81 ? -1.498 4.094 -16.891 1.00 55.72 81 GLY A CA 1
ATOM 606 C C . GLY A 1 81 ? -1.654 4.683 -18.291 1.00 55.72 81 GLY A C 1
ATOM 607 O O . GLY A 1 81 ? -2.234 4.029 -19.184 1.00 55.72 81 GLY A O 1
#

pLDDT: mean 80.08, std 18.31, range [42.88, 96.31]

Radius of gyration: 23.42 Å; Cα contacts (8 Å, |Δi|>4): 114; chains: 1; bounding box: 60×25×67 Å

Nearest PDB structures (foldseek):
  4xtw-assembly2_B  TM=5.768E-01  e=5.038E-01  Mycobacterium tuberculosis
  8r55-assembly1_z  TM=5.065E-01  e=4.621E+00  Bacillus subtilis
  8slg-assembly1_B  TM=3.669E-01  e=9.096E+00  Mycolicibacterium thermoresistibile ATCC 19527

Foldseek 3Di:
DDDDDDDDDDPPPPPPPPPPPPDQWKKWKAQPVVRDIFIASDWDCPQATWGQGLQPRDIDGHRDIDIDTDDPVVRCVVNVD

Solvent-accessible surface area (backbone atoms only — not comparable to full-atom values): 5249 Å² total; per-residue (Å²): 143,87,79,88,80,81,86,76,79,82,82,77,78,78,81,78,79,78,77,79,72,77,86,70,61,30,34,37,38,30,37,77,90,74,74,45,77,40,40,28,71,58,72,46,71,90,91,25,43,33,32,45,29,64,69,80,68,47,78,47,75,35,74,75,50,48,78,42,85,44,53,68,66,58,50,36,67,74,48,66,112

Sequence (81 aa):
MSLNRTGLLRTIAIASLAFVATGCSYYKITDPTTDKAYYTEKYDSKDGVSFKDAATGKEVTIQNAEIEDISGSDFKAATGG

=== Feature glossary ===
Annotated list of the representations used here:

Nearest PDB structures. The Foldseek neighbor list gives the closest experimentally determined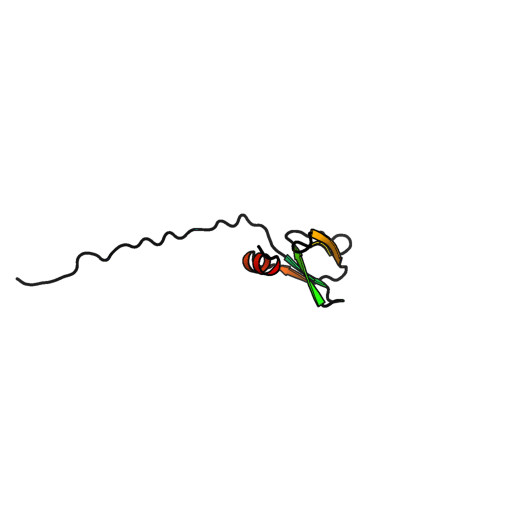 structures in the PDB, ranked by structural alignment. TM-score near 1 means 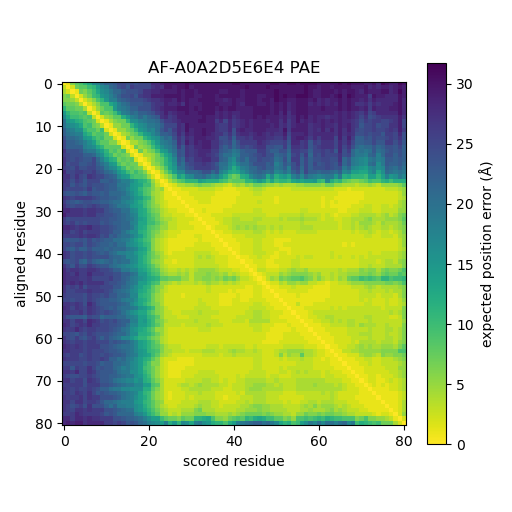near-identical fold; near 0.3 means only rough topology match. This is how one finds what a novel AlphaFold prediction most resembles in the solved-structure universe.

Foldseek 3Di. Foldseek's 3Di representation compresses backbone geometry into a per-residue letter drawn from a learned twenty-state alphabet. It captures the tertiary interaction pattern around each residue — which residues are packed against it in space, regardless of where they are in sequence.

Radius of gyration, Cα contacts, bounding box. Radius of gyration (Rg) is the root-mean-square distance of Cα atoms from their centroid — a single number for overall size and compactness. A globular domain of N residues has Rg ≈ 2.2·N^0.38 Å; an extended or disordered chain has a much larger Rg. The Cα contact count is the number of residue pairs whose Cα atoms are within 8 Å and are more than four positions apart in sequence — a standard proxy for tertiary packing density. The bounding box is the smallest axis-aligned box enclosing all Cα atoms.

InterPro / GO / CATH / organism. The annotation block draws on four external resources. InterPro: which protein families and domains the sequence belongs to. GO: standardized terms for what the protein does, what process it participates in, and where in the cell it acts. CATH: which structural fold it has in the CATH hierarchy. Organism: the species of origin.

mmCIF coordinates. The mmCIF block holds the 3D Cartesian coordinates of each backbone atom (N, Cα, C, O) in ångströms. mmCIF is the PDB's canonical archive format — a tagged-loop text representation of the atomic model.

pLDDT. pLDDT is the predicted lDDT-Cα score: AlphaFold's confidence that the local environment of each residue (all inter-atomic distances within 15 Å) is correctly placed. It is a per-residue number between 0 and 100, with higher meaning more reliable.

Backbone torsions (φ/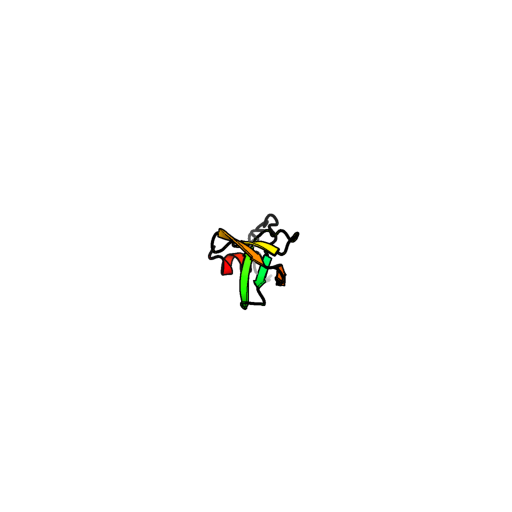ψ). φ (phi) and ψ (psi) are the two rotatable backbone dihedrals per residue: φ is the C(i-1)–N–Cα–C torsion, ψ is the N–Cα–C–N(i+1) torsion, both in degrees on (−180°, 180°]. α-helical residues cluster near (−60°, −45°); β-strand residues near (−120°, +130°). A Ramachandran plot is simply a scatter of (φ, ψ) for every residue.

B-factor. For experimental (PDB) structures, the B-factor (temperature factor) quantifies the positional spread of each atom in the crystal — a combination of thermal vibration and static disorder — in units of Å². High B-factors mark flexible loops or poorly resolved regions; low B-factors mark the rigid, well-ordered core.

Secondary structure (3-state, P-SEA). SS3 is a coarse helix/strand/coil call (letters a/b/c) made by the P-SEA algorithm from inter-Cα distances and dihedrals. It is less detailed than DSSP but needs only Cα positions.

Predicted aligned error. Predicted aligned error is AlphaFold's pairwise confidence. Unlike pLDDT (per-residue), PAE is per-residue-pair and captures whether two parts of the structure are correctly placed relative to each other. Units are ångströms of expected positional error.

Solvent-accessible surface area. Solvent-accessible surface area (SASA) is the area in Å² traced out by the centre of a 1.4 Å probe sphere (a water molecule) rolled over the protein's van der Waals surface (Shrake–Rupley / Lee–Richards construction). Buried residues have near-zero SASA; fully exposed residues can exceed 200 Å². The total SASA scales roughly with the number of surface residues.

Secondary structure (8-state, DSSP). The SS8 string is DSSP's per-residue secondary-structure call. α-helix (H) means an i→i+4 H-bond ladder; β-strand (E) means the residue participates in a β-sheet; 3₁₀ (G) and π (I) are tighter and wider helices; T/S are turns/bends; '-' is loop.

Rendered structure images. Structure images are PyMOL renders from six orthogonal camera directions. Cartoon representation draws helices as coils and strands as arrows; sticks shows the backbone as bonds; surface shows the solvent-excluded envelope. Rainbo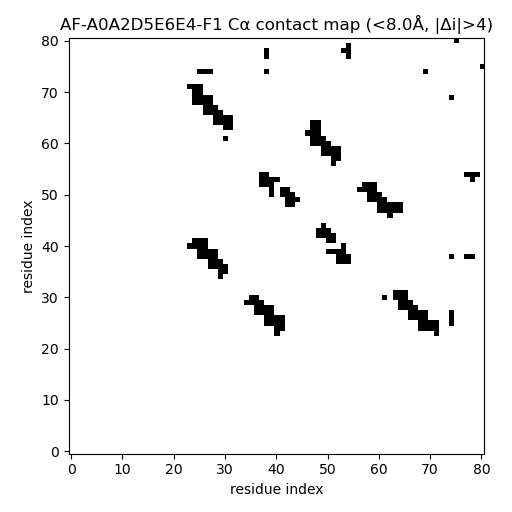w coloring maps sequence position to hue (blue→red, N→C); chain coloring assigns a distinct color per polypeptide.

Sequence. The amino-acid sequence is the protein's primary structure: the linear order of residues from the N-terminus to the C-terminus, written in one-letter code. Everything else here — the 3D coordinates, the secondary structure, the domain annotations — is ultimately a consequence of this string.

Contact-map, Ramachandran, and PAE plots. Three diagnostic plots accompany the record. The Cα contact map visualizes the tertiary structure as a 2D adjacency matrix (8 Å cutoff, sequence-local contacts suppressed). The Ramachandran plot shows the distribution of backbone (φ, ψ) torsions, with points in the α and β basins reflecting secondary structure content. The PAE plot shows AlphaFold's inter-residue confidence as a color matrix.